Protein AF-A0A7M2ZJR6-F1 (afdb_monomer_lite)

Foldseek 3Di:
DDWDADPVRDTFPQPDDQQWWFWDDWDCPPPPSFIKTKTKRPAFDAPPKDKDFDPPPFDDDAFPDDKDKDDPDPRSGIIMIMGTHPDDDRGTGTTGMRMGD

pLDDT: mean 76.5, std 14.25, range [41.0, 94.88]

Sequence (101 aa):
SRVMFDSNRDIVRYLGGAQVWNKYAYNPNWPGGLALQTWYLPFPYGTEAYFQVSHFNVSAFITAEAPRIGFLENSMSLIFVSSIVQAETNQQFNWPLIAVA

Secondary structure (DSSP, 8-state):
---EE-TT--EE----S--EEEEEEEEEEETTTEEEEEEE-SS---TT-EEEE--TTPPP---SS--EEEESSTT--SEEEEEEESS---PPEE--EEEE-

Radius of gyration: 14.63 Å; chains: 1; bounding box: 41×28×29 Å

Structure (mmCIF, N/CA/C/O backbone):
data_AF-A0A7M2ZJR6-F1
#
_entry.id   AF-A0A7M2ZJR6-F1
#
loop_
_atom_site.group_PDB
_atom_site.id
_atom_site.type_symbol
_atom_site.label_atom_id
_atom_site.label_alt_id
_atom_site.label_comp_id
_atom_site.label_asym_id
_atom_site.label_entity_id
_atom_site.label_seq_id
_atom_site.pdbx_PDB_ins_code
_atom_site.Cartn_x
_atom_site.Cartn_y
_atom_site.Cartn_z
_atom_site.occupancy
_atom_site.B_iso_or_equiv
_atom_site.auth_seq_id
_atom_site.auth_comp_id
_atom_site.auth_asym_id
_atom_site.auth_atom_id
_atom_site.pdbx_PDB_model_num
ATOM 1 N N . SER A 1 1 ? -20.332 16.855 3.415 1.00 42.88 1 SER A N 1
ATOM 2 C CA . SER A 1 1 ? -19.924 15.558 3.995 1.00 42.88 1 SER A CA 1
ATOM 3 C C . SER A 1 1 ? -21.061 14.568 3.793 1.00 42.88 1 SER A C 1
ATOM 5 O O . SER A 1 1 ? -22.212 14.985 3.813 1.00 42.88 1 SER A O 1
ATOM 7 N N . ARG A 1 2 ? -20.775 13.292 3.514 1.00 45.97 2 ARG A N 1
ATOM 8 C CA . ARG A 1 2 ? -21.795 12.231 3.459 1.00 45.97 2 ARG A CA 1
ATOM 9 C C . ARG A 1 2 ? -21.505 11.247 4.590 1.00 45.97 2 ARG A C 1
ATOM 11 O O . ARG A 1 2 ? -20.342 10.918 4.798 1.00 45.97 2 ARG A O 1
ATOM 18 N N . VAL A 1 3 ? -22.540 10.846 5.322 1.00 47.53 3 VAL A N 1
ATOM 19 C CA . VAL A 1 3 ? -22.470 9.821 6.374 1.00 47.53 3 VAL A CA 1
ATOM 20 C C . VAL A 1 3 ? -22.874 8.497 5.738 1.00 47.53 3 VAL A C 1
ATOM 22 O O . VAL A 1 3 ? -23.876 8.449 5.025 1.00 47.53 3 VAL A O 1
ATOM 25 N N . MET A 1 4 ? -22.076 7.455 5.948 1.00 52.75 4 MET A N 1
ATOM 26 C CA . MET A 1 4 ? -22.405 6.087 5.558 1.00 52.75 4 MET A CA 1
ATOM 27 C C . MET A 1 4 ? -22.610 5.261 6.828 1.00 52.75 4 MET A C 1
ATOM 29 O O . MET A 1 4 ? -22.024 5.561 7.867 1.00 52.75 4 MET A O 1
ATOM 33 N N . PHE A 1 5 ? -23.463 4.251 6.733 1.00 52.12 5 PHE A N 1
ATOM 34 C CA . PHE A 1 5 ? -23.717 3.286 7.794 1.00 52.12 5 PHE A CA 1
ATOM 35 C C . PHE A 1 5 ? -23.332 1.913 7.262 1.00 52.12 5 PHE A C 1
ATOM 37 O O . PHE A 1 5 ? -23.558 1.639 6.079 1.00 52.12 5 PHE A O 1
ATOM 44 N N . ASP A 1 6 ? -22.753 1.072 8.108 1.00 59.47 6 ASP A N 1
ATOM 45 C CA . ASP A 1 6 ? -22.561 -0.329 7.759 1.00 59.47 6 ASP A CA 1
ATOM 46 C C . ASP A 1 6 ? -23.867 -1.127 7.938 1.00 59.47 6 ASP A C 1
ATOM 48 O O . ASP A 1 6 ? -24.917 -0.585 8.306 1.00 59.47 6 ASP A O 1
ATOM 52 N N . SER A 1 7 ? -23.827 -2.434 7.665 1.00 55.00 7 SER A N 1
ATOM 53 C CA . SER A 1 7 ? -24.984 -3.323 7.840 1.00 55.00 7 SER A CA 1
ATOM 54 C C . SER A 1 7 ? -25.464 -3.436 9.293 1.00 55.00 7 SER A C 1
ATOM 56 O O . SER A 1 7 ? -26.606 -3.836 9.518 1.00 55.00 7 SER A O 1
ATOM 58 N N . ASN A 1 8 ? -24.625 -3.063 10.260 1.00 62.06 8 ASN A N 1
ATOM 59 C CA . ASN A 1 8 ? -24.915 -3.077 11.692 1.00 62.06 8 ASN A CA 1
ATOM 60 C C . ASN A 1 8 ? -25.405 -1.715 12.210 1.00 62.06 8 ASN A C 1
ATOM 62 O O . ASN A 1 8 ? -25.779 -1.607 13.376 1.00 62.06 8 ASN A O 1
ATOM 66 N N . ARG A 1 9 ? -25.526 -0.712 11.325 1.00 58.03 9 ARG A N 1
ATOM 67 C CA . ARG A 1 9 ? -25.907 0.682 11.622 1.00 58.03 9 ARG A CA 1
ATOM 68 C C . ARG A 1 9 ? -24.854 1.455 12.411 1.00 58.03 9 ARG A C 1
ATOM 70 O O . ARG A 1 9 ? -25.174 2.518 12.948 1.00 58.03 9 ARG A O 1
ATOM 77 N N . ASP A 1 10 ? -23.616 0.980 12.425 1.00 58.09 10 ASP A N 1
ATOM 78 C CA . ASP A 1 10 ? -22.517 1.728 13.009 1.00 58.09 10 ASP A CA 1
ATOM 79 C C . ASP A 1 10 ? -22.112 2.879 12.087 1.00 58.09 10 ASP A C 1
ATOM 81 O O . ASP A 1 10 ? -22.218 2.814 10.854 1.00 58.09 10 ASP A O 1
ATOM 85 N N . ILE A 1 11 ? -21.708 3.994 12.703 1.00 53.94 11 ILE A N 1
ATOM 86 C CA . ILE A 1 11 ? -21.282 5.185 11.971 1.00 53.94 11 ILE A CA 1
ATOM 87 C C . ILE A 1 11 ? -19.961 4.858 11.284 1.00 53.94 11 ILE A C 1
ATOM 89 O O . ILE A 1 11 ? -18.905 4.843 11.913 1.00 53.94 11 ILE A O 1
ATOM 93 N N . VAL A 1 12 ? -20.005 4.690 9.964 1.00 55.03 12 VAL A N 1
ATOM 94 C CA . VAL A 1 12 ? -18.797 4.560 9.156 1.00 55.03 12 VAL A CA 1
ATOM 95 C C . VAL A 1 12 ? -18.179 5.944 9.028 1.00 55.03 12 VAL A C 1
ATOM 97 O O . VAL A 1 12 ? -18.718 6.842 8.366 1.00 55.03 12 VAL A O 1
ATOM 100 N N . ARG A 1 13 ? -17.023 6.146 9.666 1.00 51.50 13 ARG A N 1
ATOM 101 C CA . ARG A 1 13 ? -16.225 7.348 9.427 1.00 51.50 13 ARG A CA 1
ATOM 102 C C . ARG A 1 13 ? -15.664 7.289 8.016 1.00 51.50 13 ARG A C 1
ATOM 104 O O . ARG A 1 13 ? -14.670 6.631 7.739 1.00 51.50 13 ARG A O 1
ATOM 111 N N . TYR A 1 14 ? -16.283 8.055 7.126 1.00 49.62 14 TYR A N 1
ATOM 112 C CA . TYR A 1 14 ? -15.683 8.396 5.847 1.00 49.62 14 TYR A CA 1
ATOM 113 C C . TYR A 1 14 ? -14.375 9.156 6.109 1.00 49.62 14 TYR A C 1
ATOM 115 O O . TY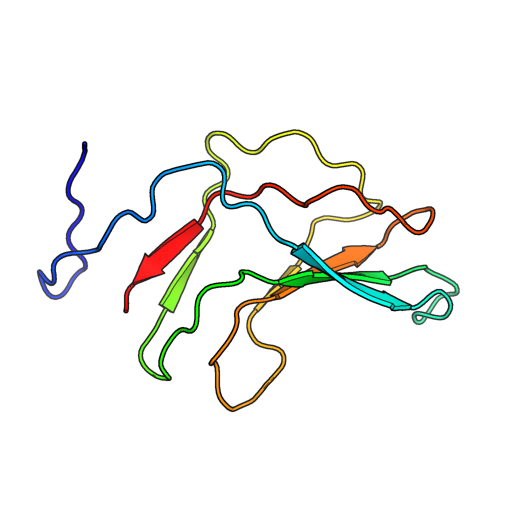R A 1 14 ? -14.390 10.363 6.359 1.00 49.62 14 TYR A O 1
ATOM 123 N N . LEU A 1 15 ? -13.238 8.459 6.039 1.00 54.00 15 LEU A N 1
ATOM 124 C CA . LEU A 1 15 ? -11.921 9.079 5.878 1.00 54.00 15 LEU A CA 1
ATOM 125 C C . LEU A 1 15 ? -11.809 9.576 4.433 1.00 54.00 15 LEU A C 1
ATOM 127 O O . LEU A 1 15 ? -11.088 9.039 3.598 1.00 54.00 15 LEU A O 1
ATOM 131 N N . GLY A 1 16 ? -12.638 10.567 4.130 1.00 41.00 16 GLY A N 1
ATOM 132 C CA . GLY A 1 16 ? -12.806 11.136 2.815 1.00 41.00 16 GLY A CA 1
ATOM 133 C C . GLY A 1 16 ? -11.633 11.970 2.371 1.00 41.00 16 GLY A C 1
ATOM 134 O O . GLY A 1 16 ? -11.336 12.987 2.987 1.00 41.00 16 GLY A O 1
ATOM 135 N N . GLY A 1 17 ? -11.052 11.596 1.242 1.00 50.47 17 GLY A N 1
ATOM 136 C CA . GLY A 1 17 ? -10.006 12.354 0.579 1.00 50.47 17 GLY A CA 1
ATOM 137 C C . GLY A 1 17 ? -9.036 11.412 -0.105 1.00 50.47 17 GLY A C 1
ATOM 138 O O . GLY A 1 17 ? -8.995 10.223 0.197 1.00 50.47 17 GLY A O 1
ATOM 139 N N . ALA A 1 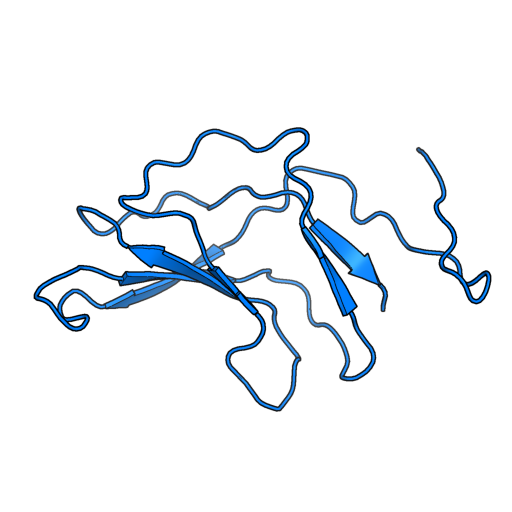18 ? -8.274 11.954 -1.043 1.00 54.81 18 ALA A N 1
ATOM 140 C CA . ALA A 1 18 ? -7.026 11.371 -1.497 1.00 54.81 18 ALA A CA 1
ATOM 141 C C . ALA A 1 18 ? -6.194 10.930 -0.279 1.00 54.81 18 ALA A C 1
ATOM 143 O O . ALA A 1 18 ? -5.571 11.770 0.373 1.00 54.81 18 ALA A O 1
ATOM 144 N N . GLN A 1 19 ? -6.243 9.648 0.092 1.00 72.75 19 GLN A N 1
ATOM 145 C CA . GLN A 1 19 ? -5.395 9.160 1.165 1.00 72.75 19 GLN A CA 1
ATOM 146 C C . GLN A 1 19 ? -4.004 9.041 0.577 1.00 72.75 19 GLN A C 1
ATOM 148 O O . GLN A 1 19 ? -3.804 8.374 -0.435 1.00 72.75 19 GLN A O 1
ATOM 153 N N . VAL A 1 20 ? -3.073 9.779 1.163 1.00 80.56 20 VAL A N 1
ATOM 154 C CA . VAL A 1 20 ? -1.692 9.829 0.714 1.00 80.56 20 VAL A CA 1
ATOM 155 C C . VAL A 1 20 ? -0.944 8.714 1.430 1.00 80.56 20 VAL A C 1
ATOM 157 O O . VAL A 1 20 ? -0.766 8.748 2.647 1.00 80.56 20 VAL A O 1
ATOM 160 N N . TRP A 1 21 ? -0.532 7.714 0.664 1.00 87.44 21 TRP A N 1
ATOM 161 C CA . TRP A 1 21 ? 0.218 6.564 1.135 1.00 87.44 21 TRP A CA 1
ATOM 162 C C . TRP A 1 21 ? 1.701 6.875 1.027 1.00 87.44 21 TRP A C 1
ATOM 164 O O . TRP A 1 21 ? 2.224 7.204 -0.047 1.00 87.44 21 TRP A O 1
ATOM 174 N N . ASN A 1 22 ? 2.386 6.759 2.155 1.00 89.75 22 ASN A N 1
ATOM 175 C CA . ASN A 1 22 ? 3.812 7.009 2.228 1.00 89.75 22 ASN A CA 1
ATOM 176 C C . ASN A 1 22 ? 4.567 5.801 1.690 1.00 89.75 22 ASN A C 1
ATOM 178 O O . ASN A 1 22 ? 4.147 4.659 1.875 1.00 89.75 22 ASN A O 1
ATOM 182 N N . LYS A 1 23 ? 5.698 6.049 1.031 1.00 91.88 23 LYS A N 1
ATOM 183 C CA . LYS A 1 23 ? 6.604 4.976 0.628 1.00 91.88 23 LYS A CA 1
ATOM 184 C C . LYS A 1 23 ? 7.062 4.216 1.875 1.00 91.88 23 LYS A C 1
ATOM 186 O O . LYS A 1 23 ? 7.525 4.830 2.832 1.00 91.88 23 LYS A O 1
ATOM 191 N N . TYR A 1 24 ? 6.924 2.895 1.839 1.00 92.69 24 TYR A N 1
ATOM 192 C CA . TYR A 1 24 ? 7.341 1.997 2.912 1.00 92.69 24 TYR A CA 1
ATOM 193 C C . TYR A 1 24 ? 8.642 1.283 2.551 1.00 92.69 24 TYR A C 1
ATOM 195 O O . TYR A 1 24 ? 9.634 1.382 3.266 1.00 92.69 24 TYR A O 1
ATOM 203 N N . ALA A 1 25 ? 8.645 0.578 1.419 1.00 93.69 25 ALA A N 1
ATOM 204 C CA . ALA A 1 25 ? 9.764 -0.255 1.006 1.00 93.69 25 ALA A CA 1
ATOM 205 C C . ALA A 1 25 ? 9.840 -0.368 -0.516 1.00 93.69 25 ALA A C 1
ATOM 207 O O . ALA A 1 25 ? 8.842 -0.222 -1.224 1.00 93.69 25 ALA A O 1
ATOM 208 N N . TYR A 1 26 ? 11.037 -0.673 -1.000 1.00 94.88 26 TYR A N 1
ATOM 209 C CA . TYR A 1 26 ? 11.313 -0.999 -2.389 1.00 94.88 26 TYR A CA 1
ATOM 210 C C . TYR A 1 26 ? 12.165 -2.270 -2.434 1.00 94.88 26 TYR A C 1
ATOM 212 O O . TYR A 1 26 ? 13.178 -2.364 -1.741 1.00 94.88 26 TYR A O 1
ATOM 220 N N . ASN A 1 27 ? 11.740 -3.255 -3.222 1.00 94.19 27 ASN A N 1
ATOM 221 C CA . ASN A 1 27 ? 12.464 -4.497 -3.452 1.00 94.19 27 ASN A CA 1
ATOM 222 C C 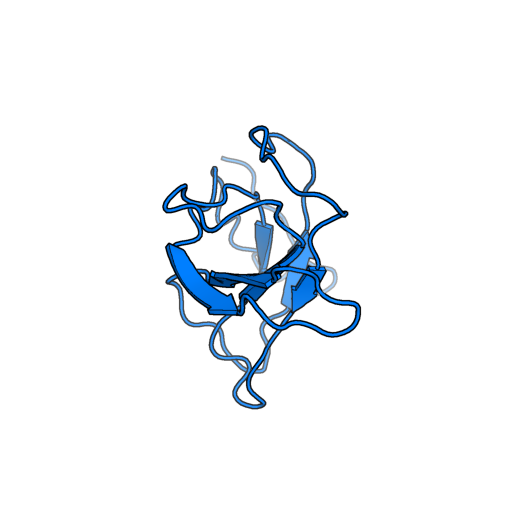. ASN A 1 27 ? 12.780 -4.633 -4.952 1.00 94.19 27 ASN A C 1
ATOM 224 O O . ASN A 1 27 ? 11.881 -4.974 -5.725 1.00 94.19 27 ASN A O 1
ATOM 228 N N . PRO A 1 28 ? 14.038 -4.411 -5.373 1.00 94.06 28 PRO A N 1
ATOM 229 C CA . PRO A 1 28 ? 14.434 -4.523 -6.777 1.00 94.06 28 PRO A CA 1
ATOM 230 C C . PRO A 1 28 ? 14.528 -5.970 -7.287 1.00 94.06 28 PRO A C 1
ATOM 232 O O . PRO A 1 28 ? 14.675 -6.171 -8.486 1.00 94.06 28 PRO A O 1
ATOM 235 N N . ASN A 1 29 ? 14.478 -6.968 -6.399 1.00 92.38 29 ASN A N 1
ATOM 236 C CA . ASN A 1 29 ? 14.699 -8.381 -6.713 1.00 92.38 29 ASN A CA 1
ATOM 237 C C . ASN A 1 29 ? 13.445 -9.225 -6.423 1.00 92.38 29 ASN A C 1
ATOM 239 O O . ASN A 1 29 ? 13.542 -10.339 -5.901 1.00 92.38 29 ASN A O 1
ATOM 243 N N . TRP A 1 30 ? 12.252 -8.694 -6.707 1.00 90.19 30 TRP A N 1
ATOM 244 C CA . TRP A 1 30 ? 11.014 -9.460 -6.571 1.00 90.19 30 TRP A CA 1
ATOM 245 C C . TRP A 1 30 ? 10.988 -10.613 -7.596 1.00 90.19 30 TRP A C 1
ATOM 24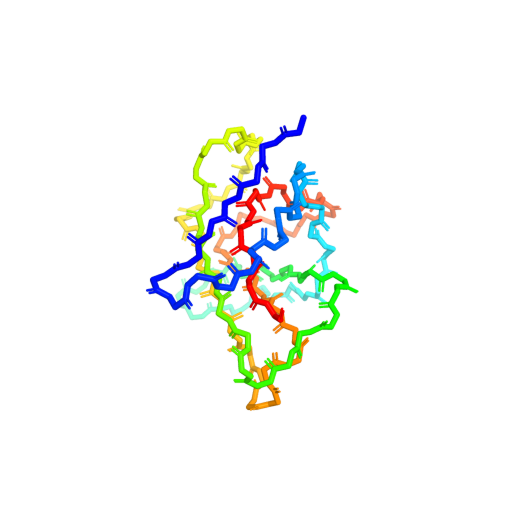7 O O . TRP A 1 30 ? 11.546 -10.465 -8.693 1.00 90.19 30 TRP A O 1
ATOM 257 N N . PRO A 1 31 ? 10.382 -11.778 -7.276 1.00 91.12 31 PRO A N 1
ATOM 258 C CA . PRO A 1 31 ? 10.352 -12.925 -8.177 1.00 91.12 31 PRO A CA 1
ATOM 259 C C . PRO A 1 31 ? 9.960 -12.565 -9.614 1.00 91.12 31 PRO A C 1
ATOM 261 O O . PRO A 1 31 ? 9.061 -11.759 -9.850 1.00 91.12 31 PRO A O 1
ATOM 264 N N . GLY A 1 32 ? 10.656 -13.182 -10.572 1.00 85.00 32 GLY A N 1
ATOM 265 C CA . GLY A 1 32 ? 10.520 -12.860 -11.995 1.00 85.00 32 GLY A CA 1
ATOM 266 C C . GLY A 1 32 ? 11.403 -11.702 -12.474 1.00 85.00 32 GLY A C 1
ATOM 267 O O . GLY A 1 32 ? 11.231 -11.260 -13.605 1.00 85.00 32 GLY A O 1
ATOM 268 N N . GLY A 1 33 ? 12.342 -11.219 -11.649 1.00 85.00 33 GLY A N 1
ATOM 269 C CA . GLY A 1 33 ? 13.223 -10.099 -12.008 1.00 85.00 33 GLY A CA 1
ATOM 270 C C . GLY A 1 33 ? 12.493 -8.756 -12.032 1.00 85.00 33 GLY A C 1
ATOM 271 O O . GLY A 1 33 ? 12.871 -7.854 -12.775 1.00 85.00 33 GLY A O 1
ATOM 272 N N . LEU A 1 34 ? 11.412 -8.652 -11.260 1.00 91.00 34 LEU A N 1
ATOM 273 C CA . LEU A 1 34 ? 10.556 -7.477 -11.197 1.00 91.00 34 LEU A CA 1
ATOM 274 C C . LEU A 1 34 ? 10.938 -6.609 -9.995 1.00 91.00 34 LEU A C 1
ATOM 276 O O . LEU A 1 34 ? 11.485 -7.098 -9.006 1.00 91.00 34 LEU A O 1
ATOM 280 N N . ALA A 1 35 ? 10.596 -5.325 -10.053 1.00 93.69 35 ALA A N 1
ATOM 281 C CA . ALA A 1 35 ? 10.734 -4.431 -8.914 1.00 93.69 35 ALA A CA 1
ATOM 282 C C . ALA A 1 35 ? 9.376 -4.244 -8.227 1.00 93.69 35 ALA A C 1
ATOM 284 O O . ALA A 1 35 ? 8.402 -3.834 -8.858 1.00 93.69 35 ALA A O 1
ATOM 285 N N . LEU A 1 36 ? 9.306 -4.541 -6.931 1.00 93.69 36 LEU A N 1
ATOM 286 C CA . LEU A 1 36 ? 8.118 -4.334 -6.105 1.00 93.69 36 LEU A CA 1
ATOM 287 C C . LEU A 1 36 ? 8.299 -3.069 -5.270 1.00 93.69 36 LEU A C 1
ATOM 289 O O . LEU A 1 36 ? 9.300 -2.923 -4.569 1.00 93.69 36 LEU A O 1
ATOM 293 N N . GLN A 1 37 ? 7.304 -2.189 -5.283 1.00 93.94 37 GLN A N 1
ATOM 294 C CA . GLN A 1 37 ? 7.227 -1.081 -4.343 1.00 93.94 37 GLN A CA 1
ATOM 295 C C . GLN A 1 37 ? 6.018 -1.241 -3.426 1.00 93.94 37 GLN A C 1
ATOM 297 O O . GLN A 1 37 ? 4.947 -1.664 -3.863 1.00 93.94 37 GLN A O 1
ATOM 302 N N . THR A 1 38 ? 6.210 -0.888 -2.157 1.00 93.94 38 THR A N 1
ATOM 303 C CA . THR A 1 38 ? 5.189 -0.928 -1.114 1.00 93.94 38 THR A CA 1
ATOM 304 C C . THR A 1 38 ? 5.013 0.460 -0.512 1.00 93.94 38 THR A C 1
ATOM 306 O O . THR A 1 38 ? 5.986 1.157 -0.209 1.00 93.94 38 THR A O 1
ATOM 309 N N . TRP A 1 39 ? 3.762 0.832 -0.285 1.00 92.50 39 TRP A N 1
ATOM 310 C CA . TRP A 1 39 ? 3.331 2.023 0.425 1.00 92.50 39 TRP A CA 1
ATOM 311 C C . TRP A 1 39 ? 2.431 1.636 1.597 1.00 92.50 39 TRP A C 1
ATOM 313 O O . TRP A 1 39 ? 1.882 0.535 1.630 1.00 92.50 39 TRP A O 1
ATOM 323 N N . TYR A 1 40 ? 2.257 2.544 2.550 1.00 88.50 40 TYR A N 1
ATOM 324 C CA . TYR A 1 40 ? 1.410 2.328 3.720 1.00 88.50 40 TYR A CA 1
ATOM 325 C C . TYR A 1 40 ? 0.577 3.566 4.050 1.00 88.50 40 TYR A C 1
ATOM 327 O O . TYR A 1 40 ? 0.991 4.701 3.782 1.00 88.50 40 TYR A O 1
ATOM 335 N N . LEU A 1 41 ? -0.587 3.344 4.660 1.00 84.50 41 LEU A N 1
ATOM 336 C CA . LEU A 1 41 ? -1.340 4.414 5.307 1.00 84.50 41 LEU A CA 1
ATOM 337 C C . LEU A 1 41 ? -0.709 4.755 6.655 1.00 84.50 41 LEU A C 1
ATOM 339 O O . LEU A 1 41 ? -0.496 3.853 7.460 1.00 84.50 41 LEU A O 1
ATOM 343 N N . PRO A 1 42 ? -0.485 6.041 6.970 1.00 77.81 42 PRO A N 1
ATOM 344 C CA . PRO A 1 42 ? 0.109 6.447 8.243 1.00 77.81 42 PRO A CA 1
ATOM 345 C C . PRO A 1 42 ? -0.858 6.369 9.438 1.00 77.81 42 PRO A C 1
ATOM 347 O O . PRO A 1 42 ? -0.519 6.846 10.519 1.00 77.81 42 PRO A O 1
ATOM 350 N N . PHE A 1 43 ? -2.059 5.815 9.258 1.00 76.62 43 PHE A N 1
ATOM 351 C CA . PHE A 1 43 ? -3.068 5.715 10.307 1.00 76.62 43 PHE A CA 1
ATOM 352 C C . PHE A 1 43 ? -3.084 4.300 10.893 1.00 76.62 43 PHE A C 1
ATOM 354 O O . PHE A 1 43 ? -3.187 3.345 10.122 1.00 76.62 43 PHE A O 1
ATOM 361 N N . PRO A 1 44 ? -2.994 4.154 12.227 1.00 75.31 44 PRO A N 1
ATOM 362 C CA . PRO A 1 44 ? -3.141 2.861 12.869 1.00 75.31 44 PRO A CA 1
ATOM 363 C C . PRO A 1 44 ? -4.613 2.426 12.888 1.00 75.31 44 PRO A C 1
ATOM 365 O O . PRO A 1 44 ? -5.497 3.213 13.230 1.00 75.31 44 PRO A O 1
ATOM 368 N N . TYR A 1 45 ? -4.854 1.163 12.554 1.00 72.12 45 TYR A N 1
ATOM 369 C CA . TYR A 1 45 ? -6.151 0.491 12.574 1.00 72.12 45 TYR A CA 1
ATOM 370 C C . TYR A 1 45 ? -6.134 -0.659 13.598 1.00 72.12 45 TYR A C 1
ATOM 372 O O . TYR A 1 45 ? -5.072 -1.146 13.976 1.00 72.12 45 TYR A O 1
ATOM 380 N N . GLY A 1 46 ? -7.296 -1.052 14.122 1.00 64.12 46 GLY A N 1
ATOM 381 C CA . GLY A 1 46 ? -7.417 -2.176 15.062 1.00 64.12 46 GLY A CA 1
ATOM 382 C C . GLY A 1 46 ? -7.680 -3.507 14.355 1.00 64.1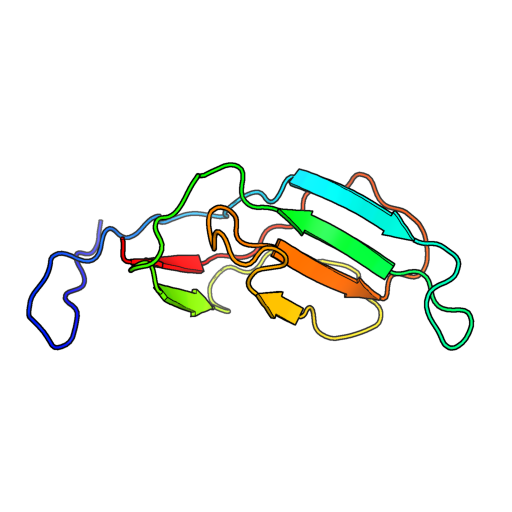2 46 GLY A C 1
ATOM 383 O O . GLY A 1 46 ? -7.992 -3.536 13.170 1.00 64.12 46 GLY A O 1
ATOM 384 N N . THR A 1 47 ? -7.637 -4.617 15.095 1.00 67.81 47 THR A N 1
ATOM 385 C CA . THR A 1 47 ? -7.944 -5.966 14.572 1.00 67.81 47 THR A CA 1
ATOM 386 C C . THR A 1 47 ? -9.382 -6.131 14.074 1.00 67.81 47 THR A C 1
ATOM 388 O O . THR A 1 47 ? -9.664 -7.050 13.314 1.00 67.81 47 THR A O 1
ATOM 391 N N . GLU A 1 48 ? -10.292 -5.254 14.498 1.00 67.56 48 GLU A N 1
ATOM 392 C CA . GLU A 1 48 ? -11.694 -5.236 14.058 1.00 67.56 48 GLU A CA 1
ATOM 393 C C . GLU A 1 48 ? -11.910 -4.353 12.822 1.00 67.56 48 GLU A C 1
ATOM 395 O O . GLU A 1 48 ? -13.011 -4.301 12.274 1.00 67.56 48 GLU A O 1
ATOM 400 N N . ALA A 1 49 ? -10.859 -3.670 12.358 1.00 67.00 49 ALA A N 1
ATOM 401 C CA . ALA A 1 49 ? -10.973 -2.779 11.226 1.00 67.00 49 ALA A CA 1
ATOM 402 C C . ALA A 1 49 ? -11.094 -3.561 9.916 1.00 67.00 49 ALA A C 1
ATOM 404 O O . ALA A 1 49 ? -10.313 -4.467 9.617 1.00 67.00 49 ALA A O 1
ATOM 405 N N . TYR A 1 50 ? -12.039 -3.145 9.085 1.00 69.44 50 TYR A N 1
ATOM 406 C CA . TYR A 1 50 ? -12.170 -3.613 7.712 1.00 69.44 50 TYR A CA 1
ATOM 407 C C . TYR A 1 50 ? -12.188 -2.419 6.765 1.00 69.44 50 TYR A C 1
ATOM 409 O O . TYR A 1 50 ? -12.534 -1.299 7.140 1.00 69.44 50 TYR A O 1
ATOM 417 N N . PHE A 1 51 ? -11.777 -2.636 5.518 1.00 73.56 51 PHE A N 1
ATOM 418 C CA . PHE A 1 51 ? -11.698 -1.566 4.534 1.00 73.56 51 PHE A CA 1
ATOM 419 C C . PHE A 1 51 ? -12.331 -1.972 3.208 1.00 73.56 51 PHE A C 1
ATOM 421 O O . PHE A 1 51 ? -12.297 -3.131 2.797 1.00 73.56 51 PHE A O 1
ATOM 428 N N . GLN A 1 52 ? -12.876 -0.982 2.512 1.00 72.56 52 GLN A N 1
ATOM 429 C CA . GLN A 1 52 ? -13.344 -1.091 1.144 1.00 72.56 52 GLN A CA 1
ATOM 430 C C . GLN A 1 52 ? -12.545 -0.137 0.260 1.00 72.56 52 GLN A C 1
ATOM 432 O O . GLN A 1 52 ? -12.433 1.065 0.521 1.00 72.56 52 GLN A O 1
ATOM 437 N N . VAL A 1 53 ? -12.003 -0.690 -0.821 1.00 71.06 53 VAL A N 1
ATOM 438 C CA . VAL A 1 53 ? -11.289 0.076 -1.841 1.00 71.06 53 VAL A CA 1
ATOM 439 C C . VAL A 1 53 ? -12.291 0.875 -2.668 1.00 71.06 53 VAL A C 1
ATOM 441 O O . VAL A 1 53 ? -13.285 0.325 -3.149 1.00 71.06 53 VAL A O 1
ATOM 444 N N . SER A 1 54 ? -12.016 2.163 -2.874 1.00 69.50 54 SER A N 1
ATOM 445 C CA . SER A 1 54 ? -12.776 3.003 -3.796 1.00 69.50 54 SER A CA 1
ATOM 446 C C . SER A 1 54 ? -11.918 3.367 -5.004 1.00 69.50 54 SER A C 1
ATOM 448 O O . SER A 1 54 ? -10.822 3.903 -4.870 1.00 69.50 54 SER A O 1
ATOM 450 N N . HIS A 1 55 ? -12.438 3.117 -6.207 1.00 70.12 55 HIS A N 1
ATOM 451 C CA . HIS A 1 55 ? -11.820 3.594 -7.450 1.00 70.12 55 HIS A CA 1
ATOM 452 C C . HIS A 1 55 ? -12.268 5.016 -7.830 1.00 70.12 55 HIS A C 1
ATOM 454 O O . HIS A 1 55 ? -11.775 5.589 -8.800 1.00 70.12 55 HIS A O 1
ATOM 460 N N . PHE A 1 56 ? -13.196 5.612 -7.075 1.00 64.00 56 PHE A N 1
ATOM 461 C CA . PHE A 1 56 ? -13.619 6.993 -7.298 1.00 64.00 56 PHE A CA 1
ATOM 462 C C . PHE A 1 56 ? -12.534 7.969 -6.832 1.00 64.00 56 PHE A C 1
ATOM 464 O O . PHE A 1 56 ? -12.080 7.870 -5.697 1.00 64.00 56 PHE A O 1
ATOM 471 N N . ASN A 1 57 ? -12.180 8.947 -7.676 1.00 64.25 57 ASN A N 1
ATOM 472 C CA . ASN A 1 57 ? -11.131 9.954 -7.431 1.00 64.25 57 ASN A CA 1
ATOM 473 C C . ASN A 1 57 ? -9.719 9.382 -7.214 1.00 64.25 57 ASN A C 1
ATOM 475 O O . ASN A 1 57 ? -8.897 10.004 -6.543 1.00 64.25 57 ASN A O 1
ATOM 479 N N . VAL A 1 58 ? -9.425 8.210 -7.780 1.00 70.00 58 VAL A N 1
ATOM 480 C CA . VAL A 1 58 ? -8.048 7.714 -7.863 1.00 70.00 58 VAL A CA 1
ATOM 481 C C . VAL A 1 58 ? -7.235 8.661 -8.742 1.00 70.00 58 VAL A C 1
ATOM 483 O O . VAL A 1 58 ? -7.583 8.895 -9.901 1.00 70.00 58 VAL A O 1
ATOM 486 N N . SER A 1 59 ? -6.148 9.200 -8.195 1.00 70.75 59 SER A N 1
ATOM 487 C CA . SER A 1 59 ? -5.151 9.901 -9.003 1.00 70.75 59 SER A CA 1
ATOM 488 C C . SER A 1 59 ? -4.330 8.883 -9.784 1.00 70.75 59 SER A C 1
ATOM 490 O O . SER A 1 59 ? -4.041 7.798 -9.282 1.00 70.75 59 SER A O 1
ATOM 492 N N . ALA A 1 60 ? -3.933 9.236 -11.006 1.00 69.00 60 ALA A N 1
ATOM 493 C CA . ALA A 1 60 ? -3.112 8.358 -11.827 1.00 69.00 60 ALA A CA 1
ATOM 494 C C . ALA A 1 60 ? -1.801 8.003 -11.104 1.00 69.00 60 ALA A C 1
ATOM 496 O O . ALA A 1 60 ? -1.082 8.880 -10.624 1.00 69.00 60 ALA A O 1
ATOM 497 N N . PHE A 1 61 ? -1.493 6.713 -11.066 1.00 74.06 61 PHE A N 1
ATOM 498 C CA . PHE A 1 61 ? -0.222 6.165 -10.614 1.00 74.06 61 PHE A CA 1
ATOM 499 C C . PHE A 1 61 ? 0.354 5.296 -11.731 1.00 74.06 61 PHE A C 1
ATOM 501 O O . PHE A 1 61 ? -0.386 4.675 -12.495 1.00 74.06 61 PHE A O 1
ATOM 508 N N . ILE A 1 62 ? 1.680 5.278 -11.851 1.00 77.50 62 ILE A N 1
ATOM 509 C CA . ILE A 1 62 ? 2.373 4.522 -12.896 1.00 77.50 62 ILE A CA 1
ATOM 510 C C . ILE A 1 62 ? 2.898 3.235 -12.268 1.00 77.50 62 ILE A C 1
ATOM 512 O O . ILE A 1 62 ? 3.967 3.212 -11.661 1.00 77.50 62 ILE A O 1
ATOM 516 N N . THR A 1 63 ? 2.121 2.166 -12.401 1.00 84.00 63 THR A N 1
ATOM 517 C CA . THR A 1 63 ? 2.506 0.812 -11.995 1.00 84.00 63 THR A CA 1
ATOM 518 C C . THR A 1 63 ? 2.463 -0.130 -13.195 1.00 84.00 63 THR A C 1
ATOM 520 O O . THR A 1 63 ? 1.768 0.122 -14.177 1.00 84.00 63 THR A O 1
ATOM 523 N N . ALA A 1 64 ? 3.242 -1.209 -13.140 1.00 86.38 64 ALA A N 1
ATOM 524 C CA . ALA A 1 64 ? 3.280 -2.232 -14.187 1.00 86.38 64 ALA A CA 1
ATOM 525 C C . ALA A 1 64 ? 2.154 -3.274 -14.046 1.00 86.38 64 ALA A C 1
ATOM 527 O O . ALA A 1 64 ? 1.856 -3.989 -14.999 1.00 86.38 64 ALA A O 1
ATOM 528 N N . GLU A 1 65 ? 1.525 -3.357 -12.870 1.00 86.88 65 GLU A N 1
ATOM 529 C CA . GLU A 1 65 ? 0.334 -4.172 -12.619 1.00 86.88 65 GLU A CA 1
ATOM 530 C C . GLU A 1 65 ? -0.692 -3.409 -11.770 1.00 86.88 65 GLU A C 1
ATOM 532 O O . GLU A 1 65 ? -0.428 -2.302 -11.290 1.00 86.88 65 GLU A O 1
ATOM 537 N N . ALA A 1 66 ? -1.870 -4.008 -11.588 1.00 85.12 66 ALA A N 1
ATOM 538 C CA . ALA A 1 66 ? -2.864 -3.503 -10.653 1.00 85.12 66 ALA A CA 1
ATOM 539 C C . ALA A 1 66 ? -2.334 -3.617 -9.207 1.00 85.12 66 ALA A C 1
ATOM 541 O O . ALA A 1 66 ? -1.923 -4.712 -8.810 1.00 85.12 66 ALA A O 1
ATOM 542 N N . PRO A 1 67 ? -2.369 -2.538 -8.405 1.00 88.00 67 PRO A N 1
ATOM 543 C CA . PRO A 1 67 ? -1.895 -2.588 -7.031 1.00 88.00 67 PRO A CA 1
ATOM 544 C C . PRO A 1 67 ? -2.733 -3.525 -6.162 1.00 88.00 67 PRO A C 1
ATOM 546 O O . PRO A 1 67 ? -3.953 -3.633 -6.305 1.00 88.00 67 PRO A O 1
ATOM 549 N N . ARG A 1 68 ? -2.063 -4.180 -5.221 1.00 87.44 68 ARG A N 1
ATOM 550 C CA . ARG A 1 68 ? -2.642 -5.101 -4.244 1.00 87.44 68 ARG A CA 1
ATOM 551 C C . ARG A 1 68 ? -2.659 -4.417 -2.887 1.00 87.44 68 ARG A C 1
ATOM 553 O O . ARG A 1 68 ? -1.707 -3.725 -2.545 1.00 87.44 68 ARG A O 1
ATOM 560 N N . ILE A 1 69 ? -3.721 -4.619 -2.118 1.00 86.12 69 ILE A N 1
ATOM 561 C CA . ILE A 1 69 ? -3.912 -4.000 -0.803 1.00 86.12 69 ILE A CA 1
ATOM 562 C C . ILE A 1 69 ? -4.139 -5.066 0.265 1.00 86.12 69 ILE A C 1
ATOM 564 O O . ILE A 1 69 ? -4.776 -6.086 0.001 1.00 86.12 69 ILE A O 1
ATOM 568 N N . GLY A 1 70 ? -3.644 -4.827 1.474 1.00 83.62 70 GLY A N 1
ATOM 569 C CA . GLY A 1 70 ? -3.880 -5.716 2.602 1.00 83.62 70 GLY A CA 1
ATOM 570 C C . GLY A 1 70 ? -3.097 -5.335 3.846 1.00 83.62 70 GLY A C 1
ATOM 571 O O . GLY A 1 70 ? -2.578 -4.228 3.971 1.00 83.62 70 GLY A O 1
ATOM 572 N N . PHE A 1 71 ? -3.001 -6.295 4.757 1.00 83.38 71 PHE A N 1
ATOM 573 C CA . PHE A 1 71 ? -2.175 -6.214 5.953 1.00 83.38 71 PHE A CA 1
ATOM 574 C C . PHE A 1 71 ? -0.918 -7.061 5.737 1.00 83.38 71 PHE A C 1
ATOM 576 O O . PHE A 1 71 ? -1.015 -8.202 5.289 1.00 83.38 71 PHE A O 1
ATOM 583 N N . LEU A 1 72 ? 0.259 -6.505 6.033 1.00 81.19 72 LEU A N 1
ATOM 584 C CA . LEU A 1 72 ? 1.515 -7.269 6.027 1.00 81.19 72 LEU A CA 1
ATOM 585 C C . LEU A 1 72 ? 1.778 -7.954 7.369 1.00 81.19 72 LEU A C 1
ATOM 587 O O . LEU A 1 72 ? 2.474 -8.964 7.423 1.00 81.19 72 LEU A O 1
ATOM 591 N N . GLU A 1 73 ? 1.229 -7.403 8.449 1.00 78.62 73 GLU A N 1
ATOM 592 C CA . GLU A 1 73 ? 1.434 -7.885 9.808 1.00 78.62 73 GLU A CA 1
ATOM 593 C C . GLU A 1 73 ? 0.154 -8.502 10.372 1.00 78.62 73 GLU A C 1
ATOM 595 O O . GLU A 1 73 ? -0.941 -7.977 10.169 1.00 78.62 73 GLU A O 1
ATOM 600 N N . ASN A 1 74 ? 0.303 -9.552 11.187 1.00 75.56 74 ASN A N 1
ATOM 601 C CA . ASN A 1 74 ? -0.807 -10.158 11.935 1.00 75.56 74 ASN A CA 1
ATOM 602 C C . ASN A 1 74 ? -1.466 -9.187 12.927 1.00 75.56 74 ASN A C 1
ATOM 604 O O . ASN A 1 74 ? -2.593 -9.417 13.347 1.00 75.56 74 ASN A O 1
ATOM 608 N N . SER A 1 75 ? -0.764 -8.111 13.306 1.00 77.94 75 SER A N 1
ATOM 609 C CA . SER A 1 75 ? -1.308 -7.037 14.141 1.00 77.94 75 SER A CA 1
ATOM 610 C C . SER A 1 75 ? -2.474 -6.310 13.464 1.00 77.94 75 SER A C 1
ATOM 612 O O . SER A 1 75 ? -3.260 -5.668 14.154 1.00 77.94 75 SER A O 1
ATOM 614 N N . MET A 1 76 ? -2.557 -6.375 12.125 1.00 76.38 76 MET A N 1
ATOM 615 C CA . MET A 1 76 ? -3.486 -5.606 11.289 1.00 76.38 76 MET A CA 1
ATOM 616 C C . MET A 1 76 ? -3.449 -4.097 11.581 1.00 76.38 76 MET A C 1
ATOM 618 O O . MET A 1 76 ? -4.380 -3.362 11.266 1.00 76.38 76 MET A O 1
ATOM 622 N N . SER A 1 77 ? -2.342 -3.625 12.165 1.00 79.44 77 SER A N 1
ATOM 623 C CA . SER A 1 77 ? -2.236 -2.259 12.666 1.00 79.44 77 SER A CA 1
ATOM 624 C C . SER A 1 77 ? -2.095 -1.228 11.554 1.00 79.44 77 SER A C 1
ATOM 626 O O . SER A 1 77 ? -2.487 -0.082 11.726 1.00 79.44 77 SER A O 1
ATOM 628 N N . LEU A 1 78 ? -1.556 -1.624 10.400 1.00 83.62 78 LEU A N 1
ATOM 629 C CA . LEU A 1 78 ? -1.326 -0.757 9.252 1.00 83.62 78 LEU A CA 1
ATOM 630 C C . LEU A 1 78 ? -1.783 -1.448 7.973 1.00 83.62 78 LEU A C 1
ATOM 632 O O . LEU A 1 78 ? -1.563 -2.645 7.780 1.00 83.62 78 LEU A O 1
ATOM 636 N N . ILE A 1 79 ? -2.377 -0.663 7.079 1.00 84.69 79 ILE A N 1
ATOM 637 C CA . ILE A 1 79 ? -2.770 -1.122 5.749 1.00 84.69 79 ILE A CA 1
ATOM 638 C C . ILE A 1 79 ? -1.657 -0.760 4.770 1.00 84.69 79 ILE A C 1
ATOM 640 O O . ILE A 1 79 ? -1.145 0.365 4.768 1.00 84.69 79 ILE A O 1
ATOM 644 N N . PHE A 1 80 ? -1.319 -1.713 3.912 1.00 89.56 80 PHE A N 1
ATOM 645 C CA . PHE A 1 80 ? -0.277 -1.605 2.907 1.00 89.56 80 PHE A CA 1
ATOM 646 C C . PHE A 1 80 ? -0.852 -1.779 1.512 1.00 89.56 80 PHE A C 1
ATOM 648 O O . PHE A 1 80 ? -1.768 -2.570 1.290 1.00 89.56 80 PHE A O 1
ATOM 655 N N . VAL A 1 81 ? -0.258 -1.063 0.568 1.00 90.06 81 VAL A N 1
ATOM 656 C CA . VAL A 1 81 ? -0.450 -1.265 -0.862 1.00 90.06 81 VAL A CA 1
ATOM 657 C C . VAL A 1 81 ? 0.886 -1.633 -1.469 1.00 90.06 81 VAL A C 1
ATOM 659 O O . VAL A 1 81 ? 1.892 -0.999 -1.168 1.00 90.06 81 VAL A O 1
ATOM 662 N N . SER A 1 82 ? 0.907 -2.622 -2.349 1.00 92.00 82 SER A N 1
ATOM 663 C CA . SER A 1 82 ? 2.092 -2.980 -3.114 1.00 92.00 82 SER A CA 1
ATOM 664 C C . SER A 1 82 ? 1.766 -3.166 -4.586 1.00 92.00 82 SER A C 1
ATOM 666 O O . SER A 1 82 ? 0.656 -3.541 -4.960 1.00 92.00 82 SER A O 1
ATOM 668 N N . SER A 1 83 ? 2.730 -2.858 -5.444 1.00 92.69 83 SER A N 1
ATOM 669 C CA . SER A 1 83 ? 2.595 -3.053 -6.882 1.00 92.69 83 SER A CA 1
ATOM 670 C C . SER A 1 83 ? 3.956 -3.194 -7.539 1.00 92.69 83 SER A C 1
ATOM 672 O O . SER A 1 83 ? 4.946 -2.622 -7.075 1.00 92.69 83 SER A O 1
ATOM 674 N N . ILE A 1 84 ? 3.993 -3.910 -8.662 1.00 93.56 84 ILE A N 1
ATOM 675 C CA . ILE A 1 84 ? 5.165 -3.913 -9.535 1.00 93.56 84 ILE A CA 1
ATOM 676 C C . ILE A 1 84 ? 5.326 -2.531 -10.172 1.00 93.56 84 ILE A C 1
ATOM 678 O O . ILE A 1 84 ? 4.354 -1.932 -10.645 1.00 93.56 84 ILE A O 1
ATOM 682 N N . VAL A 1 85 ? 6.559 -2.036 -10.182 1.00 91.94 85 VAL A N 1
ATOM 683 C CA . VAL A 1 85 ? 6.982 -0.764 -10.779 1.00 91.94 85 VAL A CA 1
ATOM 684 C C . VAL A 1 85 ? 8.159 -1.005 -11.724 1.00 91.94 85 VAL A C 1
ATOM 686 O O . VAL A 1 85 ? 8.853 -2.011 -11.618 1.00 91.94 85 VAL A O 1
ATOM 689 N N . GLN A 1 86 ? 8.392 -0.090 -12.666 1.00 89.75 86 GLN A N 1
ATOM 690 C CA . GLN A 1 86 ? 9.560 -0.176 -13.555 1.00 89.75 86 GLN A CA 1
ATOM 691 C C . GLN A 1 86 ? 10.860 0.244 -12.855 1.00 89.75 86 GLN A C 1
ATOM 693 O O . GLN A 1 86 ? 11.925 -0.286 -13.154 1.00 89.75 86 GLN A O 1
ATOM 698 N N . ALA A 1 87 ? 10.765 1.204 -11.937 1.00 89.69 87 ALA A N 1
ATOM 699 C CA . ALA A 1 87 ? 11.867 1.716 -11.139 1.00 89.69 87 ALA A CA 1
ATOM 700 C C . ALA A 1 87 ? 11.330 2.237 -9.802 1.00 89.69 87 ALA A C 1
ATOM 702 O O . ALA A 1 87 ? 10.139 2.538 -9.677 1.00 89.69 87 ALA A O 1
ATOM 703 N N . GLU A 1 88 ? 12.217 2.359 -8.817 1.00 91.38 88 GLU A N 1
ATOM 704 C CA . GLU A 1 88 ? 11.895 2.975 -7.533 1.00 91.38 88 GLU A CA 1
ATOM 705 C C . GLU A 1 88 ? 11.352 4.393 -7.730 1.00 91.38 88 GLU A C 1
ATOM 707 O O . GLU A 1 88 ? 11.920 5.204 -8.463 1.00 91.38 88 GLU A O 1
ATOM 712 N N . THR A 1 89 ? 10.264 4.713 -7.036 1.00 85.31 89 THR A N 1
ATOM 713 C CA . THR A 1 89 ? 9.677 6.049 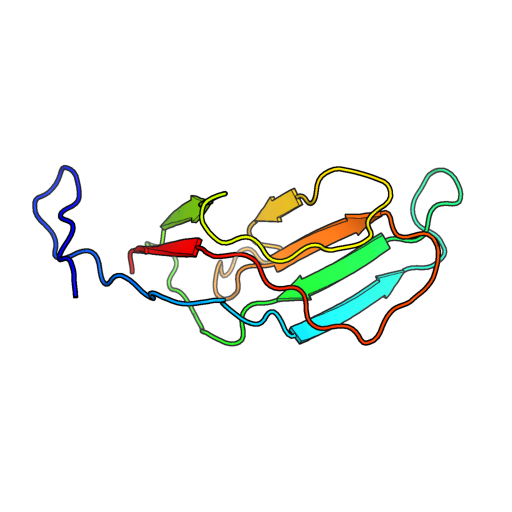-7.050 1.00 85.31 89 THR A CA 1
ATOM 714 C C . THR A 1 89 ? 9.503 6.576 -5.636 1.00 85.31 89 THR A C 1
ATOM 716 O O . THR A 1 89 ? 9.116 5.859 -4.717 1.00 85.31 89 THR A O 1
ATOM 719 N N . ASN A 1 90 ? 9.765 7.866 -5.448 1.00 85.06 90 ASN A N 1
ATOM 720 C CA . ASN A 1 90 ? 9.426 8.566 -4.208 1.00 85.06 90 ASN A CA 1
ATOM 721 C C . ASN A 1 90 ? 8.035 9.209 -4.275 1.00 85.06 90 ASN A C 1
ATOM 723 O O . ASN A 1 90 ? 7.653 9.949 -3.371 1.00 85.06 90 ASN A O 1
ATOM 727 N N . GLN A 1 91 ? 7.274 8.943 -5.341 1.00 83.25 91 GLN A N 1
ATOM 728 C CA . GLN A 1 91 ? 5.902 9.411 -5.450 1.00 83.25 91 GLN A CA 1
ATOM 729 C C . GLN A 1 91 ? 5.041 8.761 -4.372 1.00 83.25 91 GLN A C 1
ATOM 731 O O . GLN A 1 91 ? 5.060 7.542 -4.158 1.00 83.25 91 GLN A O 1
ATOM 736 N N . GLN A 1 92 ? 4.272 9.610 -3.700 1.00 82.75 92 GLN A N 1
ATOM 737 C CA . GLN A 1 92 ? 3.221 9.157 -2.813 1.00 82.75 92 GLN A CA 1
ATOM 738 C C . GLN A 1 92 ? 2.138 8.483 -3.643 1.00 82.75 92 GLN A C 1
ATOM 740 O O . GLN A 1 92 ? 1.770 8.953 -4.721 1.00 82.75 92 GLN A O 1
ATOM 745 N N . PHE A 1 93 ? 1.632 7.376 -3.126 1.00 85.69 93 PHE A N 1
ATOM 746 C CA . PHE A 1 93 ? 0.558 6.656 -3.774 1.00 85.69 93 PHE A CA 1
ATOM 747 C C . PHE A 1 93 ? -0.768 7.213 -3.257 1.00 85.69 93 PHE A C 1
ATOM 749 O O . PHE A 1 93 ? -0.917 7.445 -2.063 1.00 85.69 93 PHE A O 1
ATOM 756 N N . ASN A 1 94 ? -1.702 7.532 -4.149 1.00 82.12 94 ASN A N 1
ATOM 757 C CA . ASN A 1 94 ? -2.925 8.239 -3.783 1.00 82.12 94 ASN A CA 1
ATOM 758 C C . ASN A 1 94 ? -4.143 7.415 -4.189 1.00 82.12 94 ASN A C 1
ATOM 760 O O . ASN A 1 94 ? -4.599 7.473 -5.333 1.00 82.12 94 ASN A O 1
ATOM 764 N N . TRP A 1 95 ? -4.646 6.639 -3.230 1.00 80.19 95 TRP A N 1
ATOM 765 C CA . TRP A 1 95 ? -5.765 5.729 -3.435 1.00 80.19 95 TRP A CA 1
ATOM 766 C C . TRP A 1 95 ? -6.801 5.922 -2.334 1.00 80.19 95 TRP A C 1
ATOM 768 O O . TRP A 1 95 ? -6.507 5.657 -1.163 1.00 80.19 95 TRP A O 1
ATOM 778 N N . PRO A 1 96 ? -8.001 6.413 -2.688 1.00 77.31 96 PRO A N 1
ATOM 779 C CA . PRO A 1 96 ? -9.085 6.585 -1.738 1.00 77.31 96 PRO A CA 1
ATOM 780 C C . PRO A 1 96 ? -9.552 5.256 -1.147 1.00 77.31 96 PRO A C 1
ATOM 782 O O . PRO A 1 96 ? -9.828 4.292 -1.865 1.00 77.31 96 PRO A O 1
ATOM 785 N N . LEU A 1 97 ? -9.714 5.241 0.172 1.00 75.62 97 LEU A N 1
ATOM 786 C CA . LEU A 1 97 ? -10.206 4.088 0.908 1.00 75.62 97 LEU A CA 1
ATOM 787 C C . LEU A 1 97 ? -11.262 4.469 1.929 1.00 75.62 97 LEU A C 1
ATOM 789 O O . LEU A 1 97 ? -11.223 5.534 2.545 1.00 75.62 97 LEU A O 1
ATOM 793 N N . ILE A 1 98 ? -12.215 3.559 2.093 1.00 71.31 98 ILE A N 1
ATOM 794 C CA . ILE A 1 98 ? -13.211 3.599 3.152 1.00 71.31 98 ILE A CA 1
ATOM 795 C C . ILE A 1 98 ? -12.730 2.598 4.193 1.00 71.31 98 ILE A C 1
ATOM 797 O O . ILE A 1 98 ? -12.804 1.398 3.958 1.00 71.31 98 ILE A O 1
ATOM 801 N N . ALA A 1 99 ? -12.195 3.087 5.306 1.00 67.31 99 ALA A N 1
ATOM 802 C CA . ALA A 1 99 ? -11.846 2.246 6.444 1.00 67.31 99 ALA A CA 1
ATOM 803 C C . ALA A 1 99 ? -12.939 2.366 7.510 1.00 67.31 99 ALA A C 1
ATOM 805 O O . ALA A 1 99 ? -13.408 3.472 7.789 1.00 67.31 99 ALA A O 1
ATOM 806 N N . VAL A 1 100 ? -13.329 1.236 8.088 1.00 64.25 100 VAL A N 1
ATOM 807 C CA . VAL A 1 100 ? -14.237 1.135 9.231 1.00 64.25 100 VAL A CA 1
ATOM 808 C C . VAL A 1 100 ? -13.415 0.632 10.409 1.00 64.25 100 VAL A C 1
ATOM 810 O O . VAL A 1 100 ? -12.688 -0.348 10.255 1.00 64.25 100 VAL A O 1
ATOM 813 N N . ALA A 1 101 ? -13.473 1.343 11.533 1.00 61.12 101 ALA A N 1
ATOM 814 C CA . ALA A 1 101 ? -12.735 1.071 12.763 1.00 61.12 101 ALA A CA 1
ATOM 815 C C . ALA A 1 101 ? -13.564 1.503 13.971 1.00 61.12 101 ALA A C 1
ATOM 817 O O . ALA A 1 101 ? -14.368 2.455 13.802 1.00 61.12 101 ALA A O 1
#

Organism: Pseudomonas aeruginosa (NCBI:txid287)